Protein AF-A0A7K3EZV6-F1 (afdb_monomer_lite)

Radius of gyration: 11.47 Å; chains: 1; bounding box: 28×18×28 Å

Foldseek 3Di:
DDDKQKCQDPVSLVVVLVVQLVVCVVVVHDPVVNVVVSVVSSVVSVVDVVVHDIDIDD

Secondary structure (DSSP, 8-state):
---PEEE-SHHHHHHHHHHHHHHHHHTT--HHHHHHHHHHHHHHHHHHHHH-S-EEE-

pLDDT: mean 81.77, std 9.68, range [43.88, 92.19]

Sequence (58 aa):
MTRTWQITDVTEAAGARIAAARLAAACGVPALERSRLAASLGAQLRLCLTKGGAWRLT

Structure (mmCIF, N/CA/C/O backbone):
data_AF-A0A7K3EZV6-F1
#
_entry.id   AF-A0A7K3EZV6-F1
#
loop_
_atom_site.group_PDB
_atom_site.id
_atom_site.type_symbol
_atom_site.label_atom_id
_atom_site.label_alt_id
_atom_site.label_comp_id
_atom_site.label_asym_id
_atom_site.label_entity_id
_atom_site.label_seq_id
_atom_site.pdbx_PDB_ins_code
_atom_site.Cartn_x
_atom_site.Cartn_y
_atom_site.Cartn_z
_atom_site.occupancy
_atom_site.B_iso_or_equiv
_atom_site.auth_seq_id
_atom_site.auth_comp_id
_atom_site.auth_asym_id
_atom_site.auth_atom_id
_atom_site.pdbx_PDB_model_num
ATOM 1 N N . MET A 1 1 ? -11.013 -11.739 -3.230 1.00 43.88 1 MET A N 1
ATOM 2 C CA . MET A 1 1 ? -10.566 -11.244 -4.549 1.00 43.88 1 MET A CA 1
ATOM 3 C C . MET A 1 1 ? -9.178 -10.658 -4.400 1.00 43.88 1 MET A C 1
ATOM 5 O O . MET A 1 1 ? -9.033 -9.620 -3.766 1.00 43.88 1 MET A O 1
ATOM 9 N N . THR A 1 2 ? -8.169 -11.350 -4.913 1.00 49.62 2 THR A N 1
ATOM 10 C CA . THR A 1 2 ? -6.766 -10.929 -4.843 1.00 49.62 2 THR A CA 1
ATOM 11 C C . THR A 1 2 ? -6.555 -9.812 -5.865 1.00 49.62 2 THR A C 1
ATOM 13 O O . THR A 1 2 ? -6.678 -10.042 -7.067 1.00 49.62 2 THR A O 1
ATOM 16 N N . ARG A 1 3 ? -6.350 -8.571 -5.405 1.00 64.88 3 ARG A N 1
ATOM 17 C CA . ARG A 1 3 ? -6.080 -7.426 -6.287 1.00 64.88 3 ARG A CA 1
ATOM 18 C C . ARG A 1 3 ? -4.597 -7.418 -6.608 1.00 64.88 3 ARG A C 1
ATOM 20 O O . ARG A 1 3 ? -3.804 -6.892 -5.839 1.00 64.88 3 ARG A O 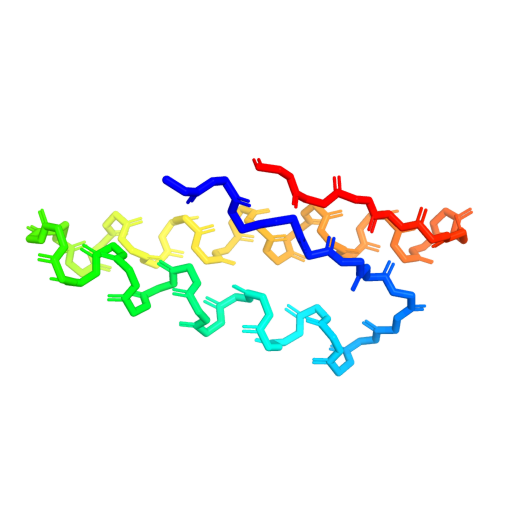1
ATOM 27 N N . THR A 1 4 ? -4.244 -8.000 -7.743 1.00 69.75 4 THR A N 1
ATOM 28 C CA . THR A 1 4 ? -2.879 -7.960 -8.249 1.00 69.75 4 THR A CA 1
ATOM 29 C C . THR A 1 4 ? -2.598 -6.598 -8.887 1.00 69.75 4 THR A C 1
ATOM 31 O O . THR A 1 4 ? -3.239 -6.245 -9.873 1.00 69.75 4 THR A O 1
ATOM 34 N N . TRP A 1 5 ? -1.656 -5.833 -8.335 1.00 72.50 5 TRP A N 1
ATOM 35 C CA . TRP A 1 5 ? -1.200 -4.561 -8.902 1.00 72.50 5 TRP A CA 1
ATOM 36 C C . TRP A 1 5 ? 0.101 -4.784 -9.662 1.00 72.50 5 TRP A C 1
ATOM 38 O O . TRP A 1 5 ? 1.076 -5.280 -9.095 1.00 72.50 5 TRP A O 1
ATOM 48 N N . GLN A 1 6 ? 0.115 -4.421 -10.940 1.00 76.38 6 GLN A N 1
ATOM 49 C CA . GLN A 1 6 ? 1.346 -4.314 -11.710 1.00 76.38 6 GLN A CA 1
ATOM 50 C C . GLN A 1 6 ? 1.915 -2.910 -11.497 1.00 76.38 6 GLN A C 1
ATOM 52 O O . GLN A 1 6 ? 1.173 -1.935 -11.542 1.00 76.38 6 GLN A O 1
ATOM 57 N N . ILE A 1 7 ? 3.201 -2.830 -11.166 1.00 78.81 7 ILE A N 1
ATOM 58 C CA . ILE A 1 7 ? 3.882 -1.580 -10.845 1.00 78.81 7 ILE A CA 1
ATOM 59 C C . ILE A 1 7 ? 5.145 -1.509 -11.691 1.00 78.81 7 ILE A C 1
ATOM 61 O O . ILE A 1 7 ? 6.102 -2.258 -11.487 1.00 78.81 7 ILE A O 1
ATOM 65 N N . THR A 1 8 ? 5.107 -0.616 -12.664 1.00 78.50 8 THR A N 1
ATOM 66 C CA . THR A 1 8 ? 6.139 -0.358 -13.667 1.00 78.50 8 THR A CA 1
ATOM 67 C C . THR A 1 8 ? 6.687 1.060 -13.553 1.00 78.50 8 THR A C 1
ATOM 69 O O . THR A 1 8 ? 7.818 1.311 -13.965 1.00 78.50 8 THR A O 1
ATOM 72 N N . ASP A 1 9 ? 5.937 1.964 -12.917 1.00 81.56 9 ASP A N 1
ATOM 73 C CA . ASP A 1 9 ? 6.339 3.349 -12.707 1.00 81.56 9 ASP A CA 1
ATOM 74 C C . ASP A 1 9 ? 5.964 3.898 -11.313 1.00 81.56 9 ASP A C 1
ATOM 76 O O . ASP A 1 9 ? 5.317 3.257 -10.475 1.00 81.56 9 ASP A O 1
ATOM 80 N N . VAL A 1 10 ? 6.425 5.123 -11.046 1.00 80.31 10 VAL A N 1
ATOM 81 C CA . VAL A 1 10 ? 6.221 5.830 -9.771 1.00 80.31 10 VAL A CA 1
ATOM 82 C C . VAL A 1 10 ? 4.745 6.185 -9.530 1.00 80.31 10 VAL A C 1
ATOM 84 O O . VAL A 1 10 ? 4.312 6.260 -8.375 1.00 80.31 10 VAL A O 1
ATOM 87 N N . THR A 1 11 ? 3.964 6.384 -10.589 1.00 83.62 11 THR A N 1
ATOM 88 C CA . THR A 1 11 ? 2.535 6.713 -10.528 1.00 83.62 11 THR A CA 1
ATOM 89 C C . THR A 1 11 ? 1.723 5.492 -10.106 1.00 83.62 11 THR A C 1
ATOM 91 O O . THR A 1 11 ? 0.926 5.579 -9.169 1.00 83.62 11 THR A O 1
ATOM 94 N N . GLU A 1 12 ? 1.986 4.329 -10.701 1.00 82.06 12 GLU A N 1
ATOM 95 C CA . GLU A 1 12 ? 1.397 3.048 -10.296 1.00 82.06 12 GLU A CA 1
ATOM 96 C C . GLU A 1 12 ? 1.775 2.704 -8.848 1.00 82.06 12 GLU A C 1
ATOM 98 O O . GLU A 1 12 ? 0.923 2.315 -8.043 1.00 82.06 12 GLU A O 1
ATOM 103 N N . ALA A 1 13 ? 3.029 2.963 -8.462 1.00 81.62 13 ALA A N 1
ATOM 104 C CA . ALA A 1 13 ? 3.494 2.816 -7.084 1.00 81.62 13 ALA A CA 1
ATOM 105 C C . ALA A 1 13 ? 2.757 3.748 -6.097 1.00 81.62 13 ALA A C 1
ATOM 107 O O . ALA A 1 13 ? 2.528 3.392 -4.934 1.00 81.62 13 ALA A O 1
ATOM 108 N N . ALA A 1 14 ? 2.387 4.959 -6.520 1.00 84.06 14 ALA A N 1
ATOM 109 C CA . ALA A 1 14 ? 1.572 5.869 -5.718 1.00 84.06 14 ALA A CA 1
ATOM 110 C C . ALA A 1 14 ? 0.124 5.378 -5.592 1.00 84.06 14 ALA A C 1
ATOM 112 O O . ALA A 1 14 ? -0.418 5.366 -4.482 1.00 84.06 14 ALA A O 1
ATOM 113 N N . GLY A 1 15 ? -0.467 4.902 -6.690 1.00 84.38 15 GLY A N 1
ATOM 114 C CA . GLY A 1 15 ? -1.802 4.304 -6.705 1.00 84.38 15 GLY A CA 1
ATOM 115 C C . GLY A 1 15 ? -1.914 3.108 -5.758 1.00 84.38 15 GLY A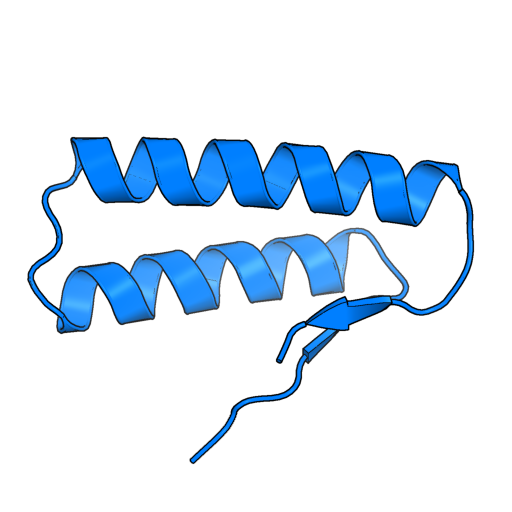 C 1
ATOM 116 O O . GLY A 1 15 ? -2.817 3.071 -4.918 1.00 84.38 15 GLY A O 1
ATOM 117 N N . ALA A 1 16 ? -0.943 2.192 -5.808 1.00 84.88 16 ALA A N 1
ATOM 118 C CA . ALA A 1 16 ? -0.889 1.021 -4.936 1.00 84.88 16 ALA A CA 1
ATOM 119 C C . ALA A 1 16 ? -0.823 1.404 -3.444 1.00 84.88 16 ALA A C 1
ATOM 121 O O . ALA A 1 16 ? -1.556 0.842 -2.628 1.00 84.88 16 ALA A O 1
ATOM 122 N N . ARG A 1 17 ? -0.020 2.416 -3.074 1.00 84.56 17 ARG A N 1
ATOM 123 C CA . ARG A 1 17 ? 0.041 2.924 -1.688 1.00 84.56 17 ARG A CA 1
ATOM 124 C C . ARG A 1 17 ? -1.285 3.495 -1.207 1.00 84.56 17 ARG A C 1
ATOM 126 O O . ARG A 1 17 ? -1.690 3.216 -0.079 1.00 84.56 17 ARG A O 1
ATOM 133 N N . ILE A 1 18 ? -1.964 4.280 -2.040 1.00 87.56 18 ILE A N 1
ATOM 134 C CA . ILE A 1 18 ? -3.258 4.872 -1.680 1.00 87.56 18 ILE A CA 1
ATOM 135 C C . ILE A 1 18 ? -4.314 3.775 -1.523 1.00 87.56 18 ILE A C 1
ATOM 137 O O . ILE A 1 18 ? -5.068 3.785 -0.549 1.00 87.56 18 ILE A O 1
ATOM 141 N N . ALA A 1 19 ? -4.354 2.813 -2.445 1.00 87.88 19 ALA A N 1
ATOM 142 C CA . ALA A 1 19 ? -5.283 1.692 -2.379 1.00 87.88 19 ALA A CA 1
ATOM 143 C C . ALA A 1 19 ? -5.059 0.838 -1.122 1.00 87.88 19 ALA A C 1
ATOM 145 O O . ALA A 1 19 ? -6.022 0.533 -0.419 1.00 87.88 19 ALA A O 1
ATOM 146 N N . ALA A 1 20 ? -3.803 0.526 -0.791 1.00 85.81 20 ALA A N 1
ATOM 147 C CA . ALA A 1 20 ? -3.449 -0.215 0.416 1.00 85.81 20 ALA A CA 1
ATOM 148 C C . ALA A 1 20 ? -3.827 0.548 1.699 1.00 85.81 20 ALA A C 1
ATOM 150 O O . ALA A 1 20 ? -4.435 -0.024 2.602 1.00 85.81 20 ALA A O 1
ATOM 151 N N . ALA A 1 21 ? -3.555 1.856 1.766 1.00 86.88 21 ALA A N 1
ATOM 152 C CA . ALA A 1 21 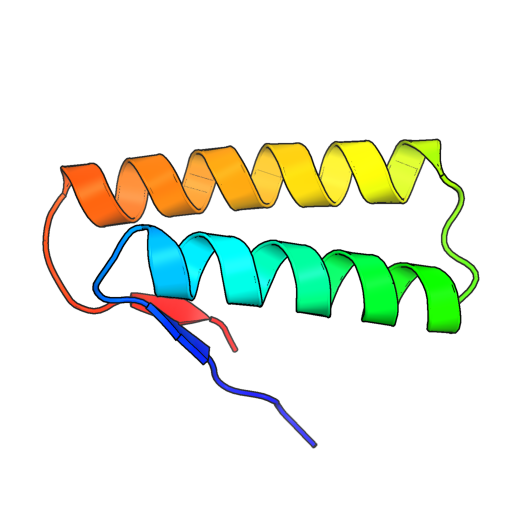? -3.926 2.682 2.916 1.00 86.88 21 ALA A CA 1
ATOM 153 C C . ALA A 1 21 ? -5.451 2.800 3.097 1.00 86.88 21 ALA A C 1
ATOM 155 O O . ALA A 1 21 ? -5.939 2.793 4.229 1.00 86.88 21 ALA A O 1
ATOM 156 N N . ARG A 1 22 ? -6.208 2.886 1.993 1.00 87.88 22 ARG A N 1
ATOM 157 C CA . ARG A 1 22 ? -7.680 2.885 2.004 1.00 87.88 22 ARG A CA 1
ATOM 158 C C . ARG A 1 22 ? -8.244 1.538 2.442 1.00 87.88 22 ARG A C 1
ATOM 160 O O . ARG A 1 22 ? -9.162 1.518 3.253 1.00 87.88 22 ARG A O 1
ATOM 167 N N . LEU A 1 23 ? -7.682 0.433 1.953 1.00 88.44 23 LEU A N 1
ATOM 168 C CA . LEU A 1 23 ? -8.076 -0.911 2.375 1.00 88.44 23 LEU A CA 1
ATOM 169 C C . LEU A 1 23 ? -7.828 -1.098 3.873 1.00 88.44 23 LEU A C 1
ATOM 171 O O . LEU A 1 23 ? -8.729 -1.499 4.596 1.00 88.44 23 LEU A O 1
ATOM 175 N N . ALA A 1 24 ? -6.643 -0.723 4.355 1.00 88.38 24 ALA A N 1
ATOM 176 C CA . ALA A 1 24 ? -6.314 -0.796 5.772 1.00 88.38 24 ALA A CA 1
ATOM 177 C C . ALA A 1 24 ? -7.263 0.070 6.622 1.00 88.38 24 ALA A C 1
ATOM 179 O O . ALA A 1 24 ? -7.687 -0.352 7.693 1.00 88.38 24 ALA A O 1
ATOM 180 N N . ALA A 1 25 ? -7.658 1.250 6.132 1.00 89.94 25 ALA A N 1
ATOM 181 C CA . ALA A 1 25 ? -8.660 2.076 6.807 1.00 89.94 25 ALA A CA 1
ATOM 182 C C . ALA A 1 25 ? -10.037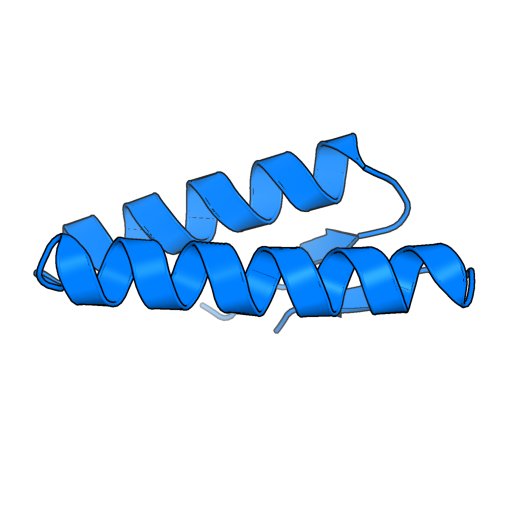 1.390 6.853 1.00 89.94 25 ALA A C 1
ATOM 184 O O . ALA A 1 25 ? -10.667 1.382 7.906 1.00 89.94 25 ALA A O 1
ATOM 185 N N . ALA A 1 26 ? -10.473 0.767 5.754 1.00 91.50 26 ALA A N 1
ATOM 186 C CA . ALA A 1 26 ? -11.714 -0.008 5.706 1.00 91.50 26 ALA A CA 1
ATOM 187 C C . ALA A 1 26 ? -11.677 -1.247 6.622 1.00 91.50 26 ALA A C 1
ATOM 189 O O . ALA A 1 26 ? -12.703 -1.643 7.163 1.00 91.50 26 ALA A O 1
ATOM 190 N N . CYS A 1 27 ? -10.492 -1.821 6.844 1.00 89.69 27 CYS A N 1
ATOM 191 C CA . CYS A 1 27 ? -10.257 -2.908 7.794 1.00 89.69 27 CYS A CA 1
ATOM 192 C C . CYS A 1 27 ? -10.131 -2.441 9.258 1.00 89.69 27 CYS A C 1
ATOM 194 O O . CYS A 1 27 ? -9.861 -3.265 10.126 1.00 89.69 27 CYS A O 1
ATOM 196 N N . GLY A 1 28 ? -10.287 -1.144 9.551 1.00 92.19 28 GLY A N 1
ATOM 197 C CA . GLY A 1 28 ? -10.197 -0.611 10.915 1.00 92.19 28 GLY A CA 1
ATOM 198 C C . GLY A 1 28 ? -8.769 -0.473 11.455 1.00 92.19 28 GLY A C 1
ATOM 199 O O . GLY A 1 28 ? -8.580 -0.315 12.659 1.00 92.19 28 GLY A O 1
ATOM 200 N N . VAL A 1 29 ? -7.749 -0.516 10.591 1.00 91.69 29 VAL A N 1
ATOM 201 C CA . VAL A 1 29 ? -6.347 -0.413 11.013 1.00 91.69 29 VAL A CA 1
ATOM 202 C C . VAL A 1 29 ? -6.056 0.994 11.572 1.00 91.69 29 VAL A C 1
ATOM 204 O O . VAL A 1 29 ? -6.345 2.001 10.903 1.00 91.69 29 VAL A O 1
ATOM 207 N N . PRO A 1 30 ? -5.432 1.099 12.764 1.00 92.00 30 PRO A N 1
ATOM 208 C CA . PRO A 1 30 ? -5.052 2.375 13.363 1.00 92.00 30 PRO A CA 1
ATOM 209 C C . PRO A 1 30 ? -4.188 3.232 12.435 1.00 92.00 30 PRO A C 1
ATOM 211 O O . PRO A 1 30 ? -3.386 2.723 11.652 1.00 92.00 30 PRO A O 1
ATOM 214 N N . ALA A 1 31 ? -4.306 4.559 12.541 1.00 87.12 31 ALA A N 1
ATOM 215 C CA . ALA A 1 31 ? -3.587 5.494 11.670 1.00 87.12 31 ALA A CA 1
ATOM 216 C C . ALA A 1 31 ? -2.057 5.295 11.681 1.00 87.12 31 ALA A C 1
ATOM 218 O O . ALA A 1 31 ? -1.424 5.424 10.635 1.00 87.12 31 ALA A O 1
ATOM 219 N N . LEU A 1 32 ? -1.485 4.928 12.834 1.00 90.81 32 LEU A N 1
ATOM 220 C CA . LEU A 1 32 ? -0.055 4.646 12.979 1.00 90.81 32 LEU A CA 1
ATOM 221 C C . LEU A 1 32 ? 0.378 3.386 12.216 1.00 90.81 32 LEU A C 1
ATOM 223 O O . LEU A 1 32 ? 1.408 3.380 11.551 1.00 90.81 32 LEU A O 1
ATOM 227 N N . GLU A 1 33 ? -0.421 2.323 12.265 1.00 89.00 33 GLU A N 1
ATOM 228 C CA . GLU A 1 33 ? -0.126 1.099 11.514 1.00 89.00 33 GLU A CA 1
ATOM 229 C C . GLU A 1 33 ? -0.338 1.310 10.010 1.00 89.00 33 GLU A C 1
ATOM 231 O O . GLU A 1 33 ? 0.446 0.832 9.191 1.00 89.00 33 GLU A O 1
ATOM 236 N N . ARG A 1 34 ? -1.313 2.143 9.621 1.00 89.25 34 ARG A N 1
ATOM 237 C CA . ARG A 1 34 ? -1.480 2.563 8.220 1.00 89.25 34 ARG A CA 1
ATOM 238 C C . ARG A 1 34 ? -0.284 3.357 7.700 1.00 89.25 34 ARG A C 1
ATOM 240 O O . ARG A 1 34 ? 0.122 3.146 6.558 1.00 89.25 34 ARG A O 1
ATOM 247 N N . SER A 1 35 ? 0.284 4.258 8.505 1.00 88.56 35 SER A N 1
ATOM 248 C CA . SER A 1 35 ? 1.457 5.037 8.093 1.00 88.56 35 SER A CA 1
ATOM 249 C C . SER A 1 35 ? 2.711 4.167 8.004 1.00 88.56 35 SER A C 1
ATOM 251 O O . SER A 1 35 ? 3.449 4.283 7.024 1.00 88.56 35 SER A O 1
ATOM 253 N N . ARG A 1 36 ? 2.906 3.231 8.944 1.00 90.19 36 ARG A N 1
ATOM 254 C CA . ARG A 1 36 ? 3.975 2.218 8.881 1.00 90.19 36 ARG A CA 1
ATOM 255 C C . ARG A 1 36 ? 3.864 1.350 7.631 1.00 90.19 36 ARG A C 1
ATOM 257 O O . ARG A 1 36 ? 4.849 1.195 6.910 1.00 90.19 36 ARG A O 1
ATOM 264 N N . LEU A 1 37 ? 2.664 0.855 7.328 1.00 87.19 37 LEU A N 1
ATOM 265 C CA . LEU A 1 37 ? 2.396 0.068 6.126 1.00 87.19 37 LEU A CA 1
ATOM 266 C C . LEU A 1 37 ? 2.701 0.866 4.850 1.00 87.19 37 LEU A C 1
ATOM 268 O O . LEU A 1 37 ? 3.419 0.381 3.979 1.00 87.19 37 LEU A O 1
ATOM 272 N N . ALA A 1 38 ? 2.223 2.110 4.751 1.00 87.50 38 ALA A N 1
ATOM 273 C CA . ALA A 1 38 ? 2.475 2.966 3.591 1.00 87.50 38 ALA A CA 1
ATOM 274 C C . ALA A 1 38 ? 3.965 3.315 3.415 1.00 87.50 38 ALA A C 1
ATOM 276 O O . ALA A 1 38 ? 4.444 3.392 2.281 1.00 87.50 38 ALA A O 1
ATOM 277 N N . ALA A 1 39 ? 4.699 3.510 4.515 1.00 89.44 39 ALA A N 1
ATOM 278 C CA . ALA A 1 39 ? 6.133 3.782 4.497 1.00 89.44 39 ALA A CA 1
ATOM 279 C C . ALA A 1 39 ? 6.940 2.554 4.051 1.00 89.44 39 ALA A C 1
ATOM 281 O O . ALA A 1 39 ? 7.775 2.672 3.154 1.00 89.44 39 ALA A O 1
ATOM 282 N N . SER A 1 40 ? 6.645 1.380 4.619 1.00 89.44 40 SER A N 1
ATOM 283 C CA . SER A 1 40 ? 7.284 0.112 4.243 1.00 89.44 40 SER A CA 1
ATOM 284 C C . SER A 1 40 ? 7.029 -0.223 2.771 1.00 89.44 40 SER A C 1
ATOM 286 O O . SER A 1 40 ? 7.970 -0.443 2.005 1.00 89.44 40 SER A O 1
ATOM 288 N N . LEU A 1 41 ? 5.768 -0.118 2.335 1.00 86.38 41 LEU A N 1
ATOM 289 C CA . LEU A 1 41 ? 5.390 -0.326 0.941 1.00 86.38 41 LEU A CA 1
ATOM 290 C C . LEU A 1 41 ? 6.099 0.682 0.026 1.00 86.38 41 LEU A C 1
ATOM 292 O O . LEU A 1 41 ? 6.647 0.312 -1.004 1.00 86.38 41 LEU A O 1
ATOM 296 N N . GLY A 1 42 ? 6.169 1.957 0.418 1.00 86.19 42 GLY A N 1
ATOM 297 C CA . GLY A 1 42 ? 6.900 2.978 -0.332 1.00 86.19 42 GLY A CA 1
ATOM 298 C C . GLY A 1 42 ? 8.401 2.709 -0.457 1.00 86.19 42 GLY A C 1
ATOM 299 O O . GLY A 1 42 ? 8.977 3.025 -1.496 1.00 86.19 42 GLY A O 1
ATOM 300 N N . ALA A 1 43 ? 9.034 2.128 0.564 1.00 88.50 43 ALA A N 1
ATOM 301 C CA . ALA A 1 43 ? 10.442 1.741 0.525 1.00 88.50 43 ALA A CA 1
ATOM 302 C C . ALA A 1 43 ? 10.673 0.536 -0.401 1.00 88.50 43 ALA A C 1
ATOM 304 O O . ALA A 1 43 ? 11.556 0.591 -1.258 1.00 88.50 43 ALA A O 1
ATOM 305 N N . GLN A 1 44 ? 9.837 -0.505 -0.295 1.00 83.94 44 GLN A N 1
ATOM 306 C CA . GLN A 1 44 ? 9.892 -1.663 -1.193 1.00 83.94 44 GLN A CA 1
ATOM 307 C C . GLN A 1 44 ? 9.673 -1.257 -2.649 1.00 83.94 44 GLN A C 1
ATOM 309 O O . GLN A 1 44 ? 10.440 -1.672 -3.511 1.00 83.94 44 GLN A O 1
ATOM 314 N N . LEU A 1 45 ? 8.684 -0.405 -2.926 1.00 83.69 45 LEU A N 1
ATOM 315 C CA . LEU A 1 45 ? 8.408 0.066 -4.282 1.00 83.69 45 LEU A CA 1
ATOM 316 C C . LEU A 1 45 ? 9.567 0.873 -4.855 1.00 83.69 45 LEU A C 1
ATOM 318 O O . LEU A 1 45 ? 9.928 0.677 -6.010 1.00 83.69 45 LEU A O 1
ATOM 322 N N . ARG A 1 46 ? 10.201 1.728 -4.045 1.00 83.75 46 ARG A N 1
ATOM 323 C CA . ARG A 1 46 ? 11.402 2.453 -4.476 1.00 83.75 46 ARG A CA 1
ATOM 324 C C . ARG A 1 46 ? 12.524 1.490 -4.840 1.00 83.75 46 ARG A C 1
ATOM 326 O O . ARG A 1 46 ? 13.084 1.619 -5.916 1.00 83.75 46 ARG A O 1
ATOM 333 N N . LEU A 1 47 ? 12.791 0.499 -3.988 1.00 83.38 47 LEU A N 1
ATOM 334 C CA . LEU A 1 47 ? 13.811 -0.519 -4.240 1.00 83.38 47 LEU A CA 1
ATOM 335 C C . LEU A 1 47 ? 13.519 -1.323 -5.516 1.00 83.38 47 LEU A C 1
ATOM 337 O O . LEU A 1 47 ? 14.429 -1.605 -6.291 1.00 83.38 47 LEU A O 1
ATOM 341 N N . CYS A 1 48 ? 12.253 -1.678 -5.732 1.00 79.69 48 CYS A N 1
ATOM 342 C CA . CYS A 1 48 ? 11.783 -2.385 -6.919 1.00 79.69 48 CYS A CA 1
ATOM 343 C C . CYS A 1 48 ? 12.010 -1.553 -8.190 1.00 79.69 48 CYS A C 1
ATOM 345 O O . CYS A 1 48 ? 12.608 -2.038 -9.148 1.00 79.69 48 CYS A O 1
ATOM 347 N N . LEU A 1 49 ? 11.624 -0.275 -8.166 1.00 79.44 49 LEU A N 1
ATOM 348 C CA . LEU A 1 49 ? 11.822 0.646 -9.286 1.00 79.44 49 LEU A CA 1
ATOM 349 C C . LEU A 1 49 ? 13.308 0.937 -9.545 1.00 79.44 49 LEU A C 1
ATOM 351 O O . LEU A 1 49 ? 13.718 0.996 -10.698 1.00 79.44 49 LEU A O 1
ATOM 355 N N . THR A 1 50 ? 14.138 1.055 -8.501 1.00 84.44 50 THR A N 1
ATOM 356 C CA . THR A 1 50 ? 15.596 1.221 -8.645 1.00 84.44 50 THR A CA 1
ATOM 357 C C . THR A 1 50 ? 16.249 0.019 -9.323 1.00 84.44 50 THR A C 1
ATOM 359 O O . THR A 1 50 ? 17.203 0.188 -10.076 1.00 84.44 50 THR A O 1
ATOM 362 N N . LYS A 1 51 ? 15.743 -1.195 -9.084 1.00 80.31 51 LYS A N 1
ATOM 363 C CA . LYS A 1 51 ? 16.239 -2.414 -9.740 1.00 80.31 51 LYS A CA 1
ATOM 364 C C . LYS A 1 51 ? 15.786 -2.541 -11.198 1.00 80.31 51 LYS A C 1
ATOM 366 O O . LYS A 1 51 ? 16.347 -3.356 -11.924 1.00 80.31 51 LYS A O 1
ATOM 371 N N . GLY A 1 52 ? 14.814 -1.733 -11.622 1.00 71.62 52 GLY A N 1
ATOM 372 C CA . GLY A 1 52 ? 14.166 -1.858 -12.921 1.00 71.62 52 GLY A CA 1
ATOM 373 C C . GLY A 1 52 ? 13.261 -3.093 -13.003 1.00 71.62 52 GLY A C 1
ATOM 374 O O . GLY A 1 52 ? 13.405 -4.058 -12.252 1.00 71.62 52 GLY A O 1
ATOM 375 N N . GLY A 1 53 ? 12.298 -3.053 -13.922 1.00 68.94 53 GLY A N 1
ATOM 376 C CA . GLY A 1 53 ? 11.368 -4.154 -14.183 1.00 68.94 53 GLY A CA 1
ATOM 377 C C . GLY A 1 53 ? 9.944 -3.914 -13.675 1.00 68.94 53 GLY A C 1
ATOM 378 O O . GLY A 1 53 ? 9.679 -3.002 -12.896 1.00 68.94 53 GLY A O 1
ATOM 379 N N . ALA A 1 54 ? 9.016 -4.741 -14.160 1.00 68.56 54 ALA A N 1
ATOM 380 C CA . ALA A 1 54 ? 7.617 -4.732 -13.753 1.00 68.56 54 ALA A CA 1
ATOM 381 C C . ALA A 1 54 ? 7.431 -5.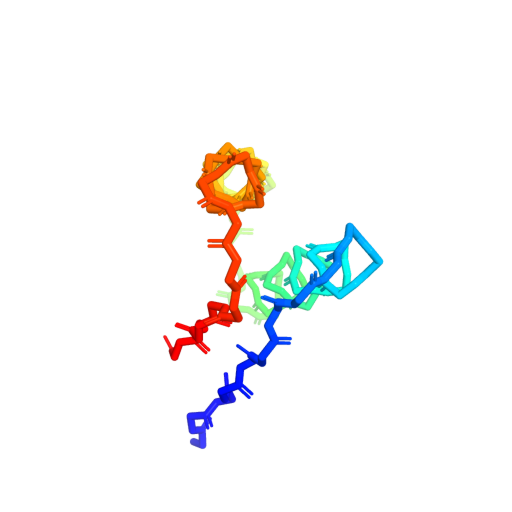605 -12.507 1.00 68.56 54 ALA A C 1
ATOM 383 O O . ALA A 1 54 ? 7.692 -6.809 -12.543 1.00 68.56 54 ALA A O 1
ATOM 384 N N . TRP A 1 55 ? 6.960 -5.013 -11.412 1.00 75.00 55 TRP A N 1
ATOM 385 C CA . TRP A 1 55 ? 6.755 -5.712 -10.146 1.00 75.00 55 TRP A CA 1
ATOM 386 C C . TRP A 1 55 ? 5.278 -5.984 -9.908 1.00 75.00 55 TRP A C 1
ATOM 388 O O . TRP A 1 55 ? 4.416 -5.172 -10.239 1.00 75.00 55 TRP A O 1
ATOM 398 N N . ARG A 1 56 ? 4.980 -7.148 -9.334 1.00 73.81 56 ARG A N 1
ATOM 399 C CA . ARG A 1 56 ? 3.616 -7.598 -9.075 1.00 73.81 56 ARG A CA 1
ATOM 400 C C . ARG A 1 56 ? 3.371 -7.633 -7.571 1.00 73.81 56 ARG A C 1
ATOM 402 O O . ARG A 1 56 ? 3.994 -8.423 -6.872 1.00 73.81 56 ARG A O 1
ATOM 409 N N . LEU A 1 57 ? 2.460 -6.793 -7.090 1.00 69.50 57 LEU A N 1
ATOM 410 C CA . LEU A 1 57 ? 1.963 -6.833 -5.716 1.00 69.50 57 LEU A CA 1
ATOM 411 C C . LEU A 1 57 ? 0.691 -7.692 -5.698 1.00 69.50 57 LEU A C 1
ATOM 413 O O . LEU A 1 57 ? -0.265 -7.350 -6.392 1.00 69.50 57 LEU A O 1
ATOM 417 N N . THR A 1 58 ? 0.681 -8.807 -4.969 1.00 65.69 58 THR A N 1
ATOM 418 C CA . THR A 1 58 ? -0.491 -9.693 -4.800 1.00 65.69 58 THR A CA 1
ATOM 419 C C . THR A 1 58 ? -1.091 -9.574 -3.416 1.00 65.69 58 THR A C 1
ATOM 421 O O . THR A 1 58 ? -0.285 -9.531 -2.462 1.00 65.69 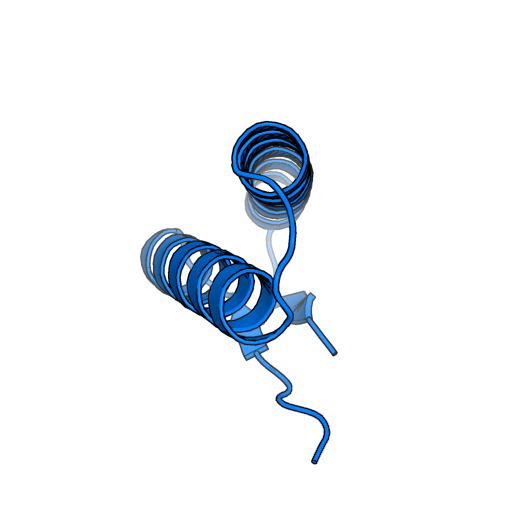58 THR A O 1
#